Protein AF-A0A7S1MH95-F1 (afdb_monomer_lite)

Organism: Alexandrium catenella (NCBI:txid2925)

Sequence (146 aa):
DAEAEAPDAQKAEGATAAPAARQPPPKQQLRRITKEYLPPAESEWEEIVDYYGLDRSLAPRMVSRGGGGSSIYLLSEGVERLLASETKLPTRMVVCGVLAFQRAKSYHVRACPWTLAQEGLPALHALGLRRRISLGRPLLRRLLSE

Secondary structure (DSSP, 8-state):
----------------------PPPP----EES-SSEEPPPHHHHHHHHHHHT--GGGGGGEEEETTT-SEEEEPPHHHHHHHHSEESS----S--SEEEEEE-SS--TTS-SEEEPTTTHHHHHHTT--------HHHHHHTT--

Foldseek 3Di:
DDDDDDDDDDDDDPPPPDDDPPDDPPPQPWDQLDPQWDFDDPVLVVQVCVQQVADPVQRLQWTATPDPGQWIFGADVVQSVNRVDTDSDHHDDPDGHWTAWGQAPDDDPPHRRIDGDPRCVVVRVVRPRDDDDDDDPVRVVVVVVD

Radius of gyration: 32.53 Å; chains: 1; bounding box: 65×28×112 Å

InterPro domains:
  IPR057285 RNA cytosine-C(5)-methyltransferase NSUN2-like, pre-PUA domain [PF25376] (41-125)

Structure (mmCIF, N/CA/C/O backbone):
data_AF-A0A7S1MH95-F1
#
_entry.id   AF-A0A7S1MH95-F1
#
loop_
_atom_site.group_PDB
_atom_site.id
_atom_site.type_symbol
_atom_site.label_atom_id
_atom_site.label_alt_id
_atom_site.label_comp_id
_atom_site.label_asym_id
_atom_site.label_entity_id
_atom_site.label_seq_id
_atom_site.pdbx_PDB_ins_code
_atom_site.Cartn_x
_atom_site.Cartn_y
_atom_site.Cartn_z
_atom_site.occupancy
_atom_site.B_iso_or_equiv
_atom_site.auth_seq_id
_atom_site.auth_comp_id
_atom_site.auth_asym_id
_atom_site.auth_atom_id
_atom_site.pdbx_PDB_model_num
ATOM 1 N N . ASP A 1 1 ? -11.840 7.914 92.136 1.00 43.09 1 ASP A N 1
ATOM 2 C CA . ASP A 1 1 ? -13.175 7.373 91.811 1.00 43.09 1 ASP A CA 1
ATOM 3 C C . ASP A 1 1 ? -14.218 8.164 92.577 1.00 43.09 1 ASP A C 1
ATOM 5 O O . ASP A 1 1 ? -13.952 8.515 93.722 1.00 43.09 1 ASP A O 1
ATOM 9 N N . ALA A 1 2 ? -15.327 8.510 91.928 1.00 39.56 2 ALA A N 1
ATOM 10 C CA . ALA A 1 2 ? -16.512 9.145 92.509 1.00 39.56 2 ALA A CA 1
ATOM 11 C C . ALA A 1 2 ? -17.683 8.942 91.528 1.00 39.56 2 ALA A C 1
ATOM 13 O O . ALA A 1 2 ? -17.460 8.873 90.318 1.00 39.56 2 ALA A O 1
ATOM 14 N N . GLU A 1 3 ? -18.897 8.790 92.044 1.00 36.91 3 GLU A N 1
ATOM 15 C CA . GLU A 1 3 ? -20.074 8.348 91.283 1.00 36.91 3 GLU A CA 1
ATOM 16 C C . GLU A 1 3 ? -20.908 9.512 90.708 1.00 36.91 3 GLU A C 1
ATOM 18 O O . GLU A 1 3 ? -20.796 10.628 91.199 1.00 36.91 3 GLU A O 1
ATOM 23 N N . ALA A 1 4 ? -21.713 9.188 89.677 1.00 43.38 4 ALA A N 1
ATOM 24 C CA . ALA A 1 4 ? -23.132 9.544 89.424 1.00 43.38 4 ALA A CA 1
ATOM 25 C C . ALA A 1 4 ? -23.639 11.011 89.620 1.00 43.38 4 ALA A C 1
ATOM 27 O O . ALA A 1 4 ? -23.067 11.808 90.343 1.00 43.38 4 ALA A O 1
ATOM 28 N N . GLU A 1 5 ? -24.718 11.492 88.986 1.00 38.06 5 GLU A N 1
ATOM 29 C CA . GLU A 1 5 ? -25.923 10.839 88.434 1.00 38.06 5 GLU A CA 1
ATOM 30 C C . GLU A 1 5 ? -26.354 11.384 87.041 1.00 38.06 5 GLU A C 1
ATOM 32 O O . GLU A 1 5 ? -25.709 12.248 86.449 1.00 38.06 5 GLU A O 1
ATOM 37 N N . ALA A 1 6 ? -27.464 10.847 86.518 1.00 43.41 6 ALA A N 1
ATOM 38 C CA . ALA A 1 6 ? -28.224 11.272 85.326 1.00 43.41 6 ALA A CA 1
ATOM 39 C C . ALA A 1 6 ? -29.642 11.754 85.779 1.00 43.41 6 ALA A C 1
ATOM 41 O O . ALA A 1 6 ? -29.839 11.823 86.993 1.00 43.41 6 ALA A O 1
ATOM 42 N N . PRO A 1 7 ? -30.672 12.021 84.928 1.00 49.59 7 PRO A N 1
ATOM 43 C CA . PRO A 1 7 ? -30.800 11.998 83.458 1.00 49.59 7 PRO A CA 1
ATOM 44 C C . PRO A 1 7 ? -31.227 13.414 82.932 1.00 49.59 7 PRO A C 1
ATOM 46 O O . PRO A 1 7 ? -30.715 14.388 83.468 1.00 49.59 7 PRO A O 1
ATOM 49 N N . ASP A 1 8 ? -32.049 13.706 81.906 1.00 37.59 8 ASP A N 1
ATOM 50 C CA . ASP A 1 8 ? -32.912 12.935 80.988 1.00 37.59 8 ASP A CA 1
ATOM 51 C C . ASP A 1 8 ? -33.261 13.732 79.694 1.00 37.59 8 ASP A C 1
ATOM 53 O O . ASP A 1 8 ? -32.866 14.884 79.523 1.00 37.59 8 ASP A O 1
ATOM 57 N N . ALA A 1 9 ? -34.102 13.122 78.851 1.00 37.72 9 ALA A N 1
ATOM 58 C CA . ALA A 1 9 ? -35.173 13.740 78.062 1.00 37.72 9 ALA A CA 1
ATOM 59 C C . ALA A 1 9 ? -34.851 14.369 76.686 1.00 37.72 9 ALA A C 1
ATOM 61 O O . ALA A 1 9 ? -34.740 15.576 76.506 1.00 37.72 9 ALA A O 1
ATOM 62 N N . GLN A 1 10 ? -34.947 13.496 75.676 1.00 40.59 10 GLN A N 1
ATOM 63 C CA . GLN A 1 10 ? -35.692 13.711 74.422 1.00 40.59 10 GLN A CA 1
ATOM 64 C C . GLN A 1 10 ? -35.362 14.923 73.519 1.00 40.59 10 GLN A C 1
ATOM 66 O O . GLN A 1 10 ? -35.892 16.021 73.679 1.00 40.59 10 GLN A O 1
ATOM 71 N N . LYS A 1 11 ? -34.820 14.606 72.335 1.00 40.03 11 LYS A N 1
ATOM 72 C CA . LYS A 1 11 ? -35.603 14.808 71.100 1.00 40.03 11 LYS A CA 1
ATOM 73 C C . LYS A 1 11 ? -35.213 13.809 70.013 1.00 40.03 11 LYS A C 1
ATOM 75 O O . LYS A 1 11 ? -34.044 13.474 69.862 1.00 40.03 11 LYS A O 1
ATOM 80 N N . ALA A 1 12 ? -36.205 13.332 69.266 1.00 43.47 12 ALA A N 1
ATOM 81 C CA . ALA A 1 12 ? -36.003 12.465 68.112 1.00 43.47 12 ALA A CA 1
ATOM 82 C C . ALA A 1 12 ? -36.109 13.282 66.823 1.00 43.47 12 ALA A C 1
ATOM 84 O O . ALA A 1 12 ? -37.048 14.060 66.678 1.00 43.47 12 ALA A O 1
ATOM 85 N N . GLU A 1 13 ? -35.214 13.044 65.863 1.00 36.97 13 GLU A N 1
ATOM 86 C CA . GLU A 1 13 ? -35.453 13.428 64.471 1.00 36.97 13 GLU A CA 1
ATOM 87 C C . GLU A 1 13 ? -34.746 12.450 63.521 1.00 36.97 13 GLU A C 1
ATOM 89 O O . GLU A 1 13 ? -33.526 12.445 63.356 1.00 36.97 13 GLU A O 1
ATOM 94 N N . GLY A 1 14 ? -35.532 11.541 62.939 1.00 43.50 14 GLY A N 1
ATOM 95 C CA . GLY A 1 14 ? -35.045 10.483 62.059 1.00 43.50 14 GLY A CA 1
ATOM 96 C C . GLY A 1 14 ? -34.747 10.999 60.655 1.00 43.50 14 GLY A C 1
ATOM 97 O O . GLY A 1 14 ? -35.550 10.795 59.742 1.00 43.50 14 GLY A O 1
ATOM 98 N N . ALA A 1 15 ? -33.585 11.626 60.465 1.00 38.69 15 ALA A N 1
ATOM 99 C CA . ALA A 1 15 ? -33.078 12.028 59.153 1.00 38.69 15 ALA A CA 1
ATOM 100 C C . ALA A 1 15 ? -32.684 10.798 58.308 1.00 38.69 15 ALA A C 1
ATOM 102 O O . ALA A 1 15 ? -31.508 10.474 58.136 1.00 38.69 15 ALA A O 1
ATOM 103 N N . THR A 1 16 ? -33.690 10.096 57.779 1.00 42.09 16 THR A N 1
ATOM 104 C CA . THR A 1 16 ? -33.518 8.945 56.882 1.00 42.09 16 THR A CA 1
ATOM 105 C C . THR A 1 16 ? -32.962 9.438 55.548 1.00 42.09 16 THR A C 1
ATOM 107 O O . THR A 1 16 ? -33.712 9.770 54.631 1.00 42.09 16 THR A O 1
ATOM 110 N N . ALA A 1 17 ? -31.634 9.536 55.457 1.00 41.81 17 ALA A N 1
ATOM 111 C CA . ALA A 1 17 ? -30.937 10.002 54.268 1.00 41.81 17 ALA A CA 1
ATOM 112 C C . ALA A 1 17 ? -31.239 9.072 53.083 1.00 41.81 17 ALA A C 1
ATOM 114 O O . ALA A 1 17 ? -30.697 7.969 52.982 1.00 41.81 17 ALA A O 1
ATOM 115 N N . ALA A 1 18 ? -32.133 9.516 52.196 1.00 46.59 18 ALA A N 1
ATOM 116 C CA . ALA A 1 18 ? -32.506 8.763 51.008 1.00 46.59 18 ALA A CA 1
ATOM 117 C C . ALA A 1 18 ? -31.248 8.446 50.178 1.00 46.59 18 ALA A C 1
ATOM 119 O O . ALA A 1 18 ? -30.412 9.336 49.983 1.00 46.59 18 ALA A O 1
ATOM 120 N N . PRO A 1 19 ? -31.084 7.206 49.676 1.00 47.94 19 PRO A N 1
ATOM 121 C CA . PRO A 1 19 ? -29.904 6.839 48.909 1.00 47.94 19 PRO A CA 1
ATOM 122 C C . PRO A 1 19 ? -29.844 7.702 47.649 1.00 47.94 19 PRO A C 1
ATOM 124 O O . PRO A 1 19 ? -30.690 7.572 46.763 1.00 47.94 19 PRO A O 1
ATOM 127 N N . ALA A 1 20 ? -28.851 8.595 47.588 1.00 51.28 20 ALA A N 1
ATOM 128 C CA . ALA A 1 20 ? -28.680 9.531 46.485 1.00 51.28 20 ALA A CA 1
ATOM 129 C C . ALA A 1 20 ? -28.720 8.767 45.156 1.00 51.28 20 ALA A C 1
ATOM 131 O O . ALA A 1 20 ? -27.893 7.881 44.916 1.00 51.28 20 ALA A O 1
ATOM 132 N N . ALA A 1 21 ? -29.720 9.081 44.326 1.00 54.09 21 ALA A N 1
ATOM 133 C CA . ALA A 1 21 ? -30.002 8.333 43.112 1.00 54.09 21 ALA A CA 1
ATOM 134 C C . ALA A 1 21 ? -28.756 8.330 42.221 1.00 54.09 21 ALA A C 1
ATOM 136 O O . ALA A 1 21 ? -28.378 9.364 41.665 1.00 54.09 21 ALA A O 1
ATOM 137 N N . ARG A 1 22 ? -28.098 7.167 42.114 1.00 56.09 22 ARG A N 1
ATOM 138 C CA . ARG A 1 22 ? -26.905 6.994 41.283 1.00 56.09 22 ARG A CA 1
ATOM 139 C C . ARG A 1 22 ? -27.286 7.338 39.851 1.00 56.09 22 ARG A C 1
ATOM 141 O O . ARG A 1 22 ? -27.944 6.539 39.186 1.00 56.09 22 ARG A O 1
ATOM 148 N N . GLN A 1 23 ? -26.875 8.520 39.392 1.00 59.44 23 GLN A N 1
ATOM 149 C CA . GLN A 1 23 ? -27.022 8.904 37.995 1.00 59.44 23 GLN A CA 1
ATOM 150 C C . GLN A 1 23 ? -26.414 7.779 37.146 1.00 59.44 23 GLN A C 1
ATOM 152 O O . GLN A 1 23 ? -25.280 7.370 37.422 1.00 59.44 23 GLN A O 1
ATOM 157 N N . PRO A 1 24 ? -27.149 7.225 36.163 1.00 56.38 24 PRO A N 1
ATOM 158 C CA . PRO A 1 24 ? -26.599 6.177 35.322 1.00 56.38 24 PRO A CA 1
ATOM 159 C C . PRO A 1 24 ? -25.343 6.735 34.642 1.00 56.38 24 PRO A C 1
ATOM 161 O O . PRO A 1 24 ? -25.392 7.864 34.141 1.00 56.38 24 PRO A O 1
ATOM 164 N N . PRO A 1 25 ? -24.216 5.996 34.635 1.00 63.62 25 PRO A N 1
ATOM 165 C CA . PRO A 1 25 ? -22.973 6.507 34.075 1.00 63.62 25 PRO A CA 1
ATOM 166 C C . PRO A 1 25 ? -23.224 6.958 32.631 1.00 63.62 25 PRO A C 1
ATOM 168 O O . PRO A 1 25 ? -23.919 6.246 31.893 1.00 63.62 25 PRO A O 1
ATOM 171 N N . PRO A 1 26 ? -22.711 8.136 32.222 1.00 63.75 26 PRO A N 1
ATOM 172 C CA . PRO A 1 26 ? -23.032 8.716 30.925 1.00 63.75 26 PRO A CA 1
ATOM 173 C C . PRO A 1 26 ? -22.722 7.694 29.837 1.00 63.75 26 PRO A C 1
ATOM 175 O O . PRO A 1 26 ? -21.621 7.142 29.807 1.00 63.75 26 PRO A O 1
ATOM 178 N N . LYS A 1 27 ? -23.714 7.410 28.978 1.00 63.62 27 LYS A N 1
ATOM 179 C CA . LYS A 1 27 ? -23.628 6.366 27.948 1.00 63.62 27 LYS A CA 1
ATOM 180 C C . LYS A 1 27 ? -22.387 6.620 27.094 1.00 63.62 27 LYS A C 1
ATOM 182 O O . LYS A 1 27 ? -22.398 7.507 26.24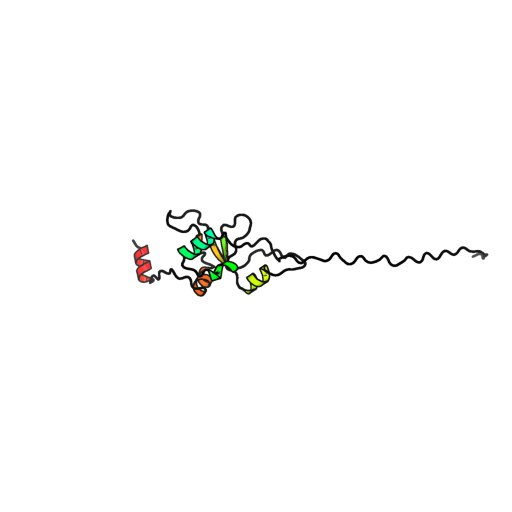3 1.00 63.62 27 LYS A O 1
ATOM 187 N N . GLN A 1 28 ? -21.318 5.865 27.352 1.00 62.94 28 GLN A N 1
ATOM 188 C CA . GLN A 1 28 ? -20.042 6.011 26.660 1.00 62.94 28 GLN A CA 1
ATOM 189 C C . GLN A 1 28 ? -20.248 5.628 25.196 1.00 62.94 28 GLN A C 1
ATOM 191 O O . GLN A 1 28 ? -20.223 4.448 24.847 1.00 62.94 28 GLN A O 1
ATOM 196 N N . GLN A 1 29 ? -20.492 6.639 24.362 1.00 70.69 29 GLN A N 1
ATOM 197 C CA . GLN A 1 29 ? -20.534 6.498 22.914 1.00 70.69 29 GLN A CA 1
ATOM 198 C C . GLN A 1 29 ? -19.220 5.860 22.472 1.00 70.69 29 GLN A C 1
ATOM 200 O O . GLN A 1 29 ? -18.143 6.381 22.782 1.00 70.69 29 GLN A O 1
ATOM 205 N N . LEU A 1 30 ? -19.327 4.723 21.787 1.00 69.50 30 LEU A N 1
ATOM 206 C CA . LEU A 1 30 ? -18.174 4.062 21.201 1.00 69.50 30 LEU A CA 1
ATOM 207 C C . LEU A 1 30 ? -17.551 4.992 20.151 1.00 69.50 30 LEU A C 1
ATOM 209 O O . LEU A 1 30 ? -18.211 5.860 19.576 1.00 69.50 30 LEU A O 1
ATOM 213 N N . ARG A 1 31 ? -16.241 4.868 19.963 1.00 67.38 31 ARG A N 1
ATOM 214 C CA . ARG A 1 31 ? -15.460 5.703 19.048 1.00 67.38 31 ARG A CA 1
ATOM 215 C C . ARG A 1 31 ? -14.584 4.790 18.209 1.00 67.38 31 ARG A C 1
ATOM 217 O O . ARG A 1 31 ? -14.009 3.853 18.756 1.00 67.38 31 ARG A O 1
ATOM 224 N N . ARG A 1 32 ? -14.432 5.079 16.912 1.00 71.62 32 ARG A N 1
ATOM 225 C CA . ARG A 1 32 ? -13.425 4.407 16.071 1.00 71.62 32 ARG A CA 1
ATOM 226 C C . ARG A 1 32 ? -12.064 4.397 16.763 1.00 71.62 32 ARG A C 1
ATOM 228 O O . ARG A 1 32 ? -11.645 5.434 17.285 1.00 71.62 32 ARG A O 1
ATOM 235 N N . ILE A 1 33 ? -11.383 3.251 16.708 1.00 72.06 33 ILE A N 1
ATOM 236 C CA . ILE A 1 33 ? -10.114 3.001 17.412 1.00 72.06 33 ILE A CA 1
ATOM 237 C C . ILE A 1 33 ? -9.080 4.117 17.191 1.00 72.06 33 ILE A C 1
ATOM 239 O O . ILE A 1 33 ? -8.490 4.603 18.158 1.00 72.06 33 ILE A O 1
ATOM 243 N N . THR A 1 34 ? -8.930 4.592 15.950 1.00 72.88 34 THR A N 1
ATOM 244 C CA . THR A 1 34 ? -8.117 5.770 15.608 1.00 72.88 34 THR A CA 1
ATOM 245 C C . THR A 1 34 ? -8.783 6.646 14.555 1.00 72.88 34 THR A C 1
ATOM 247 O O . THR A 1 34 ? -9.490 6.149 13.683 1.00 72.88 34 THR A O 1
ATOM 250 N N . LYS A 1 35 ? -8.446 7.942 14.570 1.00 72.31 35 LYS A N 1
ATOM 251 C CA . LYS A 1 35 ? -8.681 8.885 13.460 1.00 72.31 35 LYS A CA 1
ATOM 252 C C . LYS A 1 35 ? -7.414 9.196 12.641 1.00 72.31 35 LYS A C 1
ATOM 254 O O . LYS A 1 35 ? -7.468 10.021 11.741 1.00 72.31 35 LYS A O 1
ATOM 259 N N . GLU A 1 36 ? -6.275 8.583 12.982 1.00 81.44 36 GLU A N 1
ATOM 260 C CA . GLU A 1 36 ? -4.972 8.871 12.360 1.00 81.44 36 GLU A CA 1
ATOM 261 C C . GLU A 1 36 ? -4.786 8.220 10.980 1.00 81.44 36 GLU A C 1
ATOM 263 O O . GLU A 1 36 ? -3.961 8.699 10.211 1.00 81.44 36 GLU A O 1
ATOM 268 N N . TYR A 1 37 ? -5.533 7.160 10.658 1.00 83.38 37 TYR A N 1
ATOM 269 C CA . TYR A 1 37 ? -5.450 6.457 9.375 1.00 83.38 37 TYR A CA 1
ATOM 270 C C . TYR A 1 37 ? -6.656 6.819 8.511 1.00 83.38 37 TYR A C 1
ATOM 272 O O . TYR A 1 37 ? -7.803 6.646 8.930 1.00 83.38 37 TYR A O 1
ATOM 280 N N . LEU A 1 38 ? -6.381 7.339 7.318 1.00 87.19 38 LEU A N 1
ATOM 281 C CA . LEU A 1 38 ? -7.366 7.772 6.328 1.00 87.19 38 LEU A CA 1
ATOM 282 C C . LEU A 1 38 ? -7.050 7.089 4.989 1.00 87.19 38 LEU A C 1
ATOM 284 O O . LEU A 1 38 ? -5.876 6.812 4.735 1.00 87.19 38 LEU A O 1
ATOM 288 N N . PRO A 1 39 ? -8.039 6.829 4.117 1.00 88.12 39 PRO A N 1
ATOM 289 C CA . PRO A 1 39 ? -7.736 6.429 2.746 1.00 88.12 39 PRO A CA 1
ATOM 290 C C . PRO A 1 39 ? -6.899 7.520 2.043 1.00 88.12 39 PRO A C 1
ATOM 292 O O . PRO A 1 39 ? -7.017 8.699 2.400 1.00 88.12 39 PRO A O 1
ATOM 295 N N . PRO A 1 40 ? -6.044 7.164 1.065 1.00 88.25 40 PRO A N 1
ATOM 296 C CA . PRO A 1 40 ? -5.419 8.146 0.179 1.00 88.25 40 PRO A CA 1
ATOM 297 C C . PRO A 1 40 ? -6.485 8.944 -0.591 1.00 88.25 40 PRO A C 1
ATOM 299 O O . PRO A 1 40 ? -7.636 8.517 -0.702 1.00 88.25 40 PRO A O 1
ATOM 302 N N . ALA A 1 41 ? -6.105 10.099 -1.143 1.00 88.31 41 ALA A N 1
ATOM 303 C CA . ALA A 1 41 ? -6.994 10.836 -2.037 1.00 88.31 41 ALA A CA 1
ATOM 304 C C . ALA A 1 41 ? -7.300 9.995 -3.289 1.00 88.31 41 ALA A C 1
ATOM 306 O O . ALA A 1 41 ? -6.414 9.328 -3.821 1.00 88.31 41 ALA A O 1
ATOM 307 N N . GLU A 1 42 ? -8.547 10.039 -3.763 1.00 88.31 42 GLU A N 1
ATOM 308 C CA . GLU A 1 42 ? -9.035 9.180 -4.851 1.00 88.31 42 GLU A CA 1
ATOM 309 C C . GLU A 1 42 ? -8.187 9.321 -6.123 1.00 88.31 42 GLU A C 1
ATOM 311 O O . GLU A 1 42 ? -7.699 8.323 -6.643 1.00 88.31 42 GLU A O 1
ATOM 316 N N . SER A 1 43 ? -7.871 10.555 -6.528 1.00 89.50 43 SER A N 1
ATOM 317 C CA . SER A 1 43 ? -7.000 10.847 -7.673 1.00 89.50 43 SER A CA 1
ATOM 318 C C . SER A 1 43 ? -5.551 10.370 -7.503 1.00 89.50 43 SER A C 1
ATOM 320 O O . SER A 1 43 ? -4.923 9.963 -8.478 1.00 89.50 43 SER A O 1
ATOM 322 N N . GLU A 1 44 ? -5.008 10.374 -6.280 1.00 89.50 44 GLU A N 1
ATOM 323 C CA . GLU A 1 44 ? -3.674 9.816 -6.010 1.00 89.50 44 GLU A CA 1
ATOM 324 C C . GLU A 1 44 ? -3.691 8.285 -6.081 1.00 89.50 44 GLU A C 1
ATOM 326 O O . GLU A 1 44 ? -2.726 7.673 -6.537 1.00 89.50 44 GLU A O 1
ATOM 331 N N . TRP A 1 45 ? -4.790 7.654 -5.659 1.00 91.31 45 TRP A N 1
ATOM 332 C CA . TRP A 1 45 ? -4.962 6.209 -5.764 1.00 91.31 45 TRP A CA 1
ATOM 333 C C . TRP A 1 45 ? -5.200 5.750 -7.206 1.00 91.31 45 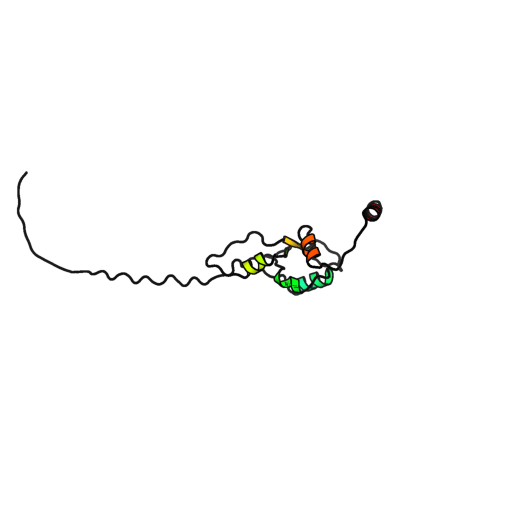TRP A C 1
ATOM 335 O O . TRP A 1 45 ? -4.599 4.759 -7.620 1.00 91.31 45 TRP A O 1
ATOM 345 N N . GLU A 1 46 ? -5.998 6.475 -7.994 1.00 92.06 46 GLU A N 1
ATOM 346 C CA . GLU A 1 46 ? -6.172 6.203 -9.426 1.00 92.06 46 GLU A CA 1
ATOM 347 C C . GLU A 1 46 ? -4.837 6.272 -10.180 1.00 92.06 46 GLU A C 1
ATOM 349 O O . GLU A 1 46 ? -4.518 5.347 -10.929 1.00 92.06 46 GLU A O 1
ATOM 354 N N . GLU A 1 47 ? -4.007 7.290 -9.920 1.00 91.00 47 GLU A N 1
ATOM 355 C CA . GLU A 1 47 ? -2.674 7.392 -10.528 1.00 91.00 47 GLU A CA 1
ATOM 356 C C . GLU A 1 47 ? -1.781 6.193 -10.157 1.00 91.00 47 GLU A C 1
ATOM 358 O O . GLU A 1 47 ? -1.142 5.603 -11.032 1.00 91.00 47 GLU A O 1
ATOM 363 N N . ILE A 1 48 ? -1.765 5.778 -8.884 1.00 91.56 48 ILE A N 1
ATOM 364 C CA . ILE A 1 48 ? -1.016 4.593 -8.427 1.00 91.56 48 ILE A CA 1
ATOM 365 C C . ILE A 1 48 ? -1.527 3.320 -9.120 1.00 91.56 48 ILE A C 1
ATOM 367 O O . ILE A 1 48 ? -0.723 2.517 -9.607 1.00 91.56 48 ILE A O 1
ATOM 371 N N . VAL A 1 49 ? -2.848 3.12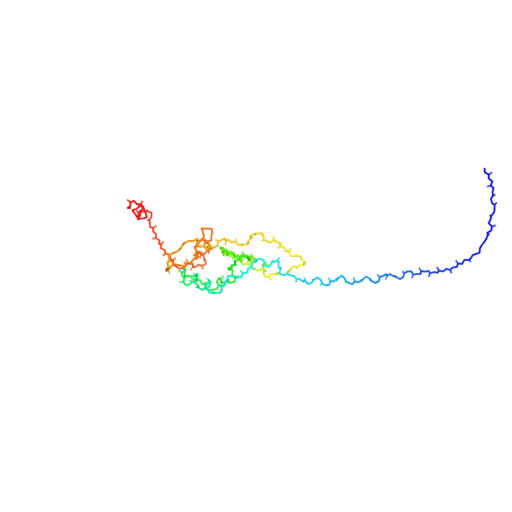3 -9.184 1.00 92.00 49 VAL A N 1
ATOM 372 C CA . VAL A 1 49 ? -3.477 1.950 -9.812 1.00 92.00 49 VAL A CA 1
ATOM 373 C C . VAL A 1 49 ? -3.136 1.874 -11.293 1.00 92.00 49 VAL A C 1
ATOM 375 O O . VAL A 1 49 ? -2.670 0.826 -11.751 1.00 92.00 49 VAL A O 1
ATOM 378 N N . ASP A 1 50 ? -3.318 2.966 -12.031 1.00 91.06 50 ASP A N 1
ATOM 379 C CA . ASP A 1 50 ? -3.123 2.997 -13.479 1.00 91.06 50 ASP A CA 1
ATOM 380 C C . ASP A 1 50 ? -1.625 3.040 -13.856 1.00 91.06 50 ASP A C 1
ATOM 382 O O . ASP A 1 50 ? -1.247 2.542 -14.924 1.00 91.06 50 ASP A O 1
ATOM 386 N N . TYR A 1 51 ? -0.735 3.543 -12.985 1.00 90.31 51 TYR A N 1
ATOM 387 C CA . TYR A 1 51 ? 0.720 3.504 -13.193 1.00 90.31 51 TYR A CA 1
ATOM 388 C C . TYR A 1 51 ? 1.350 2.141 -12.868 1.00 90.31 51 TYR A C 1
ATOM 390 O O . TYR A 1 51 ? 2.241 1.698 -13.599 1.00 90.31 51 TYR A O 1
ATOM 398 N N . TYR A 1 52 ? 0.893 1.442 -11.826 1.00 89.00 52 TYR A N 1
ATOM 399 C CA . TYR A 1 52 ? 1.455 0.143 -11.419 1.00 89.00 52 TYR A CA 1
ATOM 400 C C . TYR A 1 52 ? 0.668 -1.077 -11.927 1.00 89.00 52 TYR A C 1
ATOM 402 O O . TYR A 1 52 ? 1.200 -2.193 -11.967 1.00 89.00 52 TYR A O 1
ATOM 410 N N . GLY A 1 53 ? -0.570 -0.884 -12.385 1.00 88.88 53 GLY A N 1
ATOM 411 C CA . GLY A 1 53 ? -1.464 -1.965 -12.795 1.00 88.88 53 GLY A CA 1
ATOM 412 C C . GLY A 1 53 ? -1.904 -2.814 -11.603 1.00 88.88 53 GLY A C 1
ATOM 413 O O . GLY A 1 53 ? -1.722 -4.032 -11.622 1.00 88.88 53 GLY A O 1
ATOM 414 N N . LEU A 1 54 ? -2.412 -2.166 -10.555 1.00 89.81 54 LEU A N 1
ATOM 415 C CA . LEU A 1 54 ? -3.008 -2.822 -9.384 1.00 89.81 54 LEU A CA 1
ATOM 416 C C . LEU A 1 54 ? -4.488 -3.149 -9.633 1.00 89.81 54 LEU A C 1
ATOM 418 O O . LEU A 1 54 ? -5.068 -2.742 -10.638 1.00 89.81 54 LEU A O 1
ATOM 422 N N . ASP A 1 55 ? -5.109 -3.871 -8.702 1.00 89.25 55 ASP A N 1
ATOM 423 C CA . ASP A 1 55 ? -6.567 -3.966 -8.638 1.00 89.25 55 ASP A CA 1
ATOM 424 C C . ASP A 1 55 ? -7.149 -2.805 -7.808 1.00 89.25 55 ASP A C 1
ATOM 426 O O . ASP A 1 55 ? -6.644 -2.471 -6.731 1.00 89.25 55 ASP A O 1
ATOM 430 N N . ARG A 1 56 ? -8.241 -2.209 -8.299 1.00 89.50 56 ARG A N 1
ATOM 431 C CA . ARG A 1 56 ? -9.003 -1.153 -7.613 1.00 89.50 56 ARG A CA 1
ATOM 432 C C . ARG A 1 56 ? -9.653 -1.674 -6.327 1.00 89.50 56 ARG A C 1
ATOM 434 O O . ARG A 1 56 ? -9.839 -0.891 -5.398 1.00 89.50 56 ARG A O 1
ATOM 441 N N . SER A 1 57 ? -9.904 -2.986 -6.228 1.00 89.69 57 SER A N 1
ATOM 442 C CA . SER A 1 57 ? -10.402 -3.644 -5.007 1.00 89.69 57 SER A CA 1
ATOM 443 C C . SER A 1 57 ? -9.504 -3.452 -3.773 1.00 89.69 57 SER A C 1
ATOM 445 O O . SER A 1 57 ? -9.977 -3.589 -2.647 1.00 89.69 57 SER A O 1
ATOM 447 N N . LEU A 1 58 ? -8.228 -3.089 -3.959 1.00 89.88 58 LEU A N 1
ATOM 448 C CA . LEU A 1 58 ? -7.281 -2.860 -2.864 1.00 89.88 58 LEU A CA 1
ATOM 449 C C . LEU A 1 58 ? -7.476 -1.516 -2.139 1.00 89.88 58 LEU A C 1
ATOM 451 O O . LEU A 1 58 ? -6.885 -1.333 -1.074 1.00 89.88 58 LEU A O 1
ATOM 455 N N . ALA A 1 59 ? -8.300 -0.598 -2.664 1.00 89.81 59 ALA A N 1
ATOM 456 C CA . ALA A 1 59 ? -8.493 0.746 -2.104 1.00 89.81 59 ALA A CA 1
ATOM 457 C C . ALA A 1 59 ? -8.814 0.779 -0.589 1.00 89.81 59 ALA A C 1
ATOM 459 O O . ALA A 1 59 ? -8.158 1.542 0.120 1.00 89.81 59 ALA A O 1
ATOM 460 N N . PRO A 1 60 ? -9.729 -0.056 -0.038 1.00 89.25 60 PRO A N 1
ATOM 461 C CA . PRO A 1 60 ? -10.066 -0.033 1.394 1.00 89.25 60 PRO A CA 1
ATOM 462 C C . PRO A 1 60 ? -8.897 -0.425 2.308 1.00 89.25 60 PRO A C 1
ATOM 464 O O . PRO A 1 60 ? -8.854 -0.053 3.480 1.00 89.25 60 PRO A O 1
ATOM 467 N N . ARG A 1 61 ? -7.927 -1.165 1.758 1.00 91.12 61 ARG A N 1
ATOM 468 C CA . ARG A 1 61 ? -6.742 -1.664 2.463 1.00 91.12 61 ARG A CA 1
ATOM 469 C C . ARG A 1 61 ? -5.535 -0.739 2.338 1.00 91.12 61 ARG A C 1
ATOM 471 O O . ARG A 1 61 ? -4.498 -1.055 2.916 1.00 91.12 61 ARG A O 1
ATOM 478 N N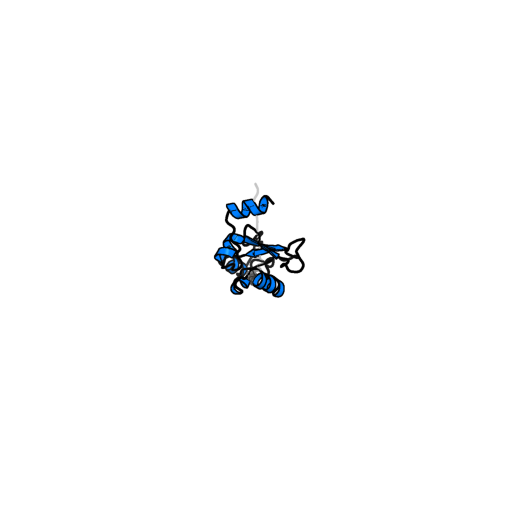 . MET A 1 62 ? -5.651 0.378 1.622 1.00 91.81 62 MET A N 1
ATOM 479 C CA . MET A 1 62 ? -4.610 1.400 1.524 1.00 91.81 62 MET A CA 1
ATOM 480 C C . MET A 1 62 ? -4.948 2.573 2.437 1.00 91.81 62 MET A C 1
ATOM 482 O O . MET A 1 62 ? -6.014 3.174 2.316 1.00 91.81 62 MET A O 1
ATOM 486 N N . VAL A 1 63 ? -4.030 2.931 3.334 1.00 91.19 63 VAL A N 1
ATOM 487 C CA . VAL A 1 63 ? -4.197 4.089 4.225 1.00 91.19 63 VAL A CA 1
ATOM 488 C C . VAL A 1 63 ? -2.957 4.972 4.251 1.00 91.19 63 VAL A C 1
ATOM 490 O O . VAL A 1 63 ? -1.831 4.484 4.320 1.00 91.19 63 VAL A O 1
ATOM 493 N N . SER A 1 64 ? -3.162 6.286 4.242 1.00 89.50 64 SER A N 1
ATOM 494 C CA . SER A 1 64 ? -2.149 7.274 4.614 1.00 89.50 64 SER A CA 1
ATOM 495 C C . SER A 1 64 ? -2.362 7.710 6.067 1.00 89.50 64 SER A C 1
ATOM 497 O O . SER A 1 64 ? -3.465 7.605 6.617 1.00 89.50 64 SER A O 1
ATOM 499 N N . ARG A 1 65 ? -1.298 8.202 6.709 1.00 84.88 65 ARG A N 1
ATOM 500 C CA . ARG A 1 65 ? -1.385 8.788 8.052 1.00 84.88 65 ARG A CA 1
ATOM 501 C C . ARG A 1 65 ? -1.707 10.280 7.952 1.00 84.88 65 ARG A C 1
ATOM 503 O O . ARG A 1 65 ? -1.026 11.028 7.249 1.00 84.88 65 ARG A O 1
ATOM 510 N N . GLY A 1 66 ? -2.737 10.713 8.675 1.00 72.31 66 GLY A N 1
ATOM 511 C CA . GLY A 1 66 ? -3.160 12.110 8.748 1.00 72.31 66 GLY A CA 1
ATOM 512 C C . GLY A 1 66 ? -2.031 13.033 9.220 1.00 72.31 66 GLY A C 1
ATOM 513 O O . GLY A 1 66 ? -1.269 12.680 10.117 1.00 72.31 66 GLY A O 1
ATOM 514 N N . GLY A 1 67 ? -1.936 14.219 8.609 1.00 64.94 67 GLY A N 1
ATOM 515 C CA . GLY A 1 67 ? -0.824 15.161 8.809 1.00 64.94 67 GLY A CA 1
ATOM 516 C C . GLY A 1 67 ? 0.116 15.312 7.604 1.00 64.94 67 GLY A C 1
ATOM 517 O O . GLY A 1 67 ? 1.279 15.648 7.791 1.00 64.94 67 GLY A O 1
ATOM 518 N N . GLY A 1 68 ? -0.364 15.061 6.378 1.00 59.22 68 GLY A N 1
ATOM 519 C CA . GLY A 1 68 ? 0.440 15.192 5.153 1.00 59.22 68 GLY A CA 1
ATOM 520 C C . GLY A 1 68 ? 1.294 13.961 4.835 1.00 59.22 68 GLY A C 1
ATOM 521 O O . GLY A 1 68 ? 2.414 14.101 4.350 1.00 59.22 68 GLY A O 1
ATOM 522 N N . GLY A 1 69 ? 0.790 12.758 5.137 1.00 66.31 69 GLY A N 1
ATOM 523 C CA . GLY A 1 69 ? 1.520 11.500 5.000 1.00 66.31 69 GLY A CA 1
ATOM 524 C C . GLY A 1 69 ? 2.064 11.238 3.592 1.00 66.31 69 GLY A C 1
ATOM 525 O O . GLY A 1 69 ? 1.345 10.792 2.700 1.00 66.31 69 GLY A O 1
ATOM 526 N N . SER A 1 70 ? 3.378 11.403 3.433 1.00 84.50 70 SER A N 1
ATOM 527 C CA . SER A 1 70 ? 4.176 11.019 2.259 1.00 84.50 70 SER A CA 1
ATOM 528 C C . SER A 1 70 ? 4.388 9.500 2.143 1.00 84.50 70 SER A C 1
ATOM 530 O O . SER A 1 70 ? 5.398 9.037 1.611 1.00 84.50 70 SER A O 1
ATOM 532 N N . SER A 1 71 ? 3.481 8.699 2.702 1.00 91.12 71 SER A N 1
ATOM 533 C CA . SER A 1 71 ? 3.589 7.245 2.818 1.00 91.12 71 SER A CA 1
ATOM 534 C C . SER A 1 71 ? 2.203 6.612 2.877 1.00 91.12 71 SER A C 1
ATOM 536 O O . SER A 1 71 ? 1.363 7.039 3.670 1.00 91.12 71 SER A O 1
ATOM 538 N N . ILE A 1 72 ? 1.986 5.588 2.052 1.00 92.81 72 ILE A N 1
ATOM 539 C CA . ILE A 1 72 ? 0.768 4.772 2.024 1.00 92.81 72 ILE A CA 1
ATOM 540 C C . ILE A 1 72 ? 1.124 3.380 2.541 1.00 92.81 72 ILE A C 1
ATOM 542 O O . ILE A 1 72 ? 2.100 2.769 2.096 1.00 92.81 72 ILE A O 1
ATOM 546 N N . TYR A 1 73 ? 0.317 2.883 3.469 1.00 92.94 73 TYR A N 1
ATOM 547 C CA . TYR A 1 73 ? 0.466 1.590 4.120 1.00 92.94 73 TYR A CA 1
ATOM 548 C C . TYR A 1 73 ? -0.617 0.627 3.631 1.00 92.94 73 TYR A C 1
ATOM 550 O O . TYR A 1 73 ? -1.795 0.983 3.571 1.00 92.94 73 TYR A O 1
ATOM 558 N N . LEU A 1 74 ? -0.210 -0.601 3.316 1.00 93.69 74 LEU A N 1
ATOM 559 C CA . LEU A 1 74 ? -1.093 -1.718 3.003 1.00 93.69 74 LEU A CA 1
ATOM 560 C C . LEU A 1 74 ? -1.474 -2.449 4.294 1.00 93.69 74 LEU A C 1
ATOM 562 O O . LEU A 1 74 ? -0.619 -2.982 5.007 1.00 93.69 74 LEU A O 1
ATOM 566 N N . LEU A 1 75 ? -2.771 -2.521 4.568 1.00 92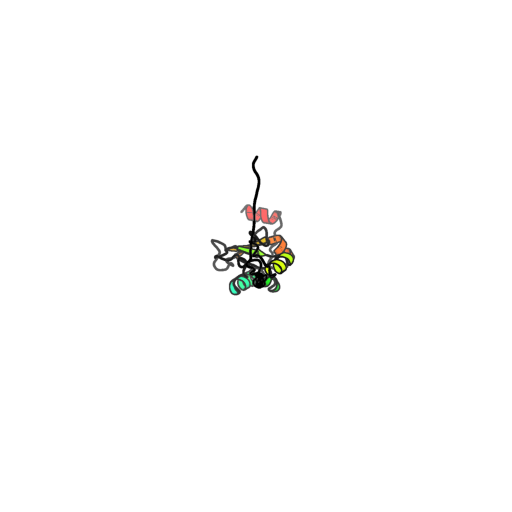.94 75 LEU A N 1
ATOM 567 C CA . LEU A 1 75 ? -3.341 -3.240 5.698 1.00 92.94 75 LEU A CA 1
ATOM 568 C C . LEU A 1 75 ? -3.541 -4.734 5.394 1.00 92.94 75 LEU A C 1
ATOM 570 O O . LEU A 1 75 ? -3.846 -5.151 4.269 1.00 92.94 75 LEU A O 1
ATOM 574 N N . SER A 1 76 ? -3.439 -5.552 6.441 1.00 90.62 76 SER A N 1
ATOM 575 C CA . SER A 1 76 ? -4.080 -6.867 6.473 1.00 90.62 76 SER A CA 1
ATOM 576 C C . SER A 1 76 ? -5.554 -6.707 6.853 1.00 90.62 76 SER A C 1
ATOM 578 O O . SER A 1 76 ? -5.912 -5.788 7.589 1.00 90.62 76 SER A O 1
ATOM 580 N N . GLU A 1 77 ? -6.410 -7.624 6.404 1.00 87.50 77 GLU A N 1
ATOM 581 C CA . GLU A 1 77 ? -7.857 -7.571 6.679 1.00 87.50 77 GLU A CA 1
ATOM 582 C C . GLU A 1 77 ? -8.182 -7.559 8.180 1.00 87.50 77 GLU A C 1
ATOM 584 O O . GLU A 1 77 ? -9.162 -6.958 8.606 1.00 87.50 77 GLU A O 1
ATOM 589 N N . GLY A 1 78 ? -7.352 -8.199 9.012 1.00 87.62 78 GLY A N 1
ATOM 590 C CA . GLY A 1 78 ? -7.506 -8.150 10.468 1.00 87.62 78 GLY A CA 1
ATOM 591 C C . GLY A 1 78 ? -7.300 -6.741 11.036 1.00 87.62 78 GLY A C 1
ATOM 592 O O . GLY A 1 78 ? -8.046 -6.324 11.918 1.00 87.62 78 GLY A O 1
ATOM 593 N N . VAL A 1 79 ? -6.333 -5.986 10.502 1.00 87.50 79 VAL A N 1
ATOM 594 C CA . VAL A 1 79 ? -6.071 -4.595 10.909 1.00 87.50 79 VAL A CA 1
ATOM 595 C C . VAL A 1 79 ? -7.106 -3.641 10.308 1.00 87.50 79 VAL A C 1
ATOM 597 O O . VAL A 1 79 ? -7.549 -2.730 10.994 1.00 87.50 79 VAL A O 1
ATOM 600 N N . GLU A 1 80 ? -7.557 -3.876 9.076 1.00 88.12 80 GLU A N 1
ATOM 601 C CA . GLU A 1 80 ? -8.675 -3.150 8.455 1.00 88.12 80 GLU A CA 1
ATOM 602 C C . GLU A 1 80 ? -9.957 -3.260 9.303 1.00 88.12 80 GLU A C 1
ATOM 604 O O . GLU A 1 80 ? -10.515 -2.246 9.729 1.00 88.12 80 GLU A O 1
ATOM 609 N N . ARG A 1 81 ? -10.369 -4.491 9.648 1.00 86.94 81 ARG A N 1
ATOM 610 C CA . ARG A 1 81 ? -11.530 -4.758 10.518 1.00 86.94 81 ARG A CA 1
ATOM 611 C C . ARG A 1 81 ? -11.353 -4.150 11.916 1.00 86.94 81 ARG A C 1
ATOM 613 O O . ARG A 1 81 ? -12.320 -3.644 12.481 1.00 86.94 81 ARG A O 1
ATOM 620 N N . LEU A 1 82 ? -10.131 -4.150 12.460 1.00 87.00 82 LEU A N 1
ATOM 621 C CA . LEU A 1 82 ? -9.813 -3.500 13.737 1.00 87.00 82 LEU A CA 1
ATOM 622 C C . LEU A 1 82 ? -9.970 -1.972 13.651 1.00 87.00 82 LEU A C 1
ATOM 624 O O . LEU A 1 82 ? -10.655 -1.387 14.486 1.00 87.00 82 LEU A O 1
ATOM 628 N N . LEU A 1 83 ? -9.397 -1.317 12.639 1.00 82.94 83 LEU A N 1
ATOM 629 C CA . LEU A 1 83 ? -9.480 0.140 12.461 1.00 82.94 83 LEU A CA 1
ATOM 630 C C . LEU A 1 83 ? -10.909 0.621 12.146 1.00 82.94 83 LEU A C 1
ATOM 632 O O . LEU A 1 83 ? -11.272 1.741 12.515 1.00 82.94 83 LEU A O 1
ATOM 636 N N . ALA A 1 84 ? -11.727 -0.227 11.518 1.00 82.12 84 ALA A N 1
ATOM 637 C CA . ALA A 1 84 ? -13.155 0.012 11.320 1.00 82.12 84 ALA A CA 1
ATOM 638 C C . ALA A 1 84 ? -13.991 -0.130 12.611 1.00 82.12 84 ALA A C 1
ATOM 640 O O . ALA A 1 84 ? -15.080 0.442 12.684 1.00 82.12 84 ALA A O 1
ATOM 641 N N . SER A 1 85 ? -13.502 -0.871 13.613 1.00 85.19 85 SER A N 1
ATOM 642 C CA . SER A 1 85 ? -14.231 -1.158 14.855 1.00 85.19 85 SER A CA 1
ATOM 643 C C . SER A 1 85 ? -14.267 0.018 15.841 1.00 85.19 85 SER A C 1
ATOM 645 O O . SER A 1 85 ? -13.450 0.945 15.792 1.00 85.19 85 SER A O 1
ATOM 647 N N . GLU A 1 86 ? -15.232 -0.030 16.763 1.00 82.94 86 GLU A N 1
ATOM 648 C CA . GLU A 1 86 ? -15.464 1.012 17.763 1.00 82.94 86 GLU A CA 1
ATOM 649 C C . GLU A 1 86 ? -15.182 0.519 19.188 1.00 82.94 86 GLU A C 1
ATOM 651 O O . GLU A 1 86 ? -15.604 -0.566 19.591 1.00 82.94 86 GLU A O 1
ATOM 656 N N . THR A 1 87 ? -14.506 1.344 19.988 1.00 82.19 87 THR A N 1
ATOM 657 C CA . THR A 1 87 ? -14.123 1.040 21.371 1.00 82.19 87 THR A CA 1
ATOM 658 C C . THR A 1 87 ? -14.591 2.122 22.345 1.00 82.19 87 THR A C 1
ATOM 660 O O . THR A 1 87 ? -14.871 3.262 21.974 1.00 82.19 87 THR A O 1
ATOM 663 N N . LYS A 1 88 ? -14.665 1.772 23.637 1.00 78.31 88 LYS A N 1
ATOM 664 C CA . LYS A 1 88 ? -14.968 2.723 24.728 1.00 78.31 88 LYS A CA 1
ATOM 665 C C . LYS A 1 88 ? -13.803 3.674 25.031 1.00 78.31 88 LYS A C 1
ATOM 667 O O . LYS A 1 88 ? -14.019 4.774 25.530 1.00 78.31 88 LYS A O 1
ATOM 672 N N . LEU A 1 89 ? -12.575 3.243 24.738 1.00 75.94 89 LEU A N 1
ATOM 673 C CA . LEU A 1 89 ? -11.336 3.998 24.917 1.00 75.94 89 LEU A CA 1
ATOM 674 C C . LEU A 1 89 ? -10.577 4.016 23.578 1.00 75.94 89 LEU A C 1
ATOM 676 O O . LEU A 1 89 ? -10.379 2.940 23.008 1.00 75.94 89 LEU A O 1
ATOM 680 N N . PRO A 1 90 ? -10.158 5.185 23.060 1.00 71.19 90 PRO A N 1
ATOM 681 C CA . PRO A 1 90 ? -9.404 5.261 21.811 1.00 71.19 90 PRO A CA 1
ATOM 682 C C . PRO A 1 90 ? -7.998 4.677 22.001 1.00 71.19 90 PRO A C 1
ATOM 684 O O . PRO A 1 90 ? -7.283 5.054 22.932 1.00 71.19 90 PRO A O 1
ATOM 687 N N . THR A 1 91 ? -7.584 3.773 21.115 1.00 78.25 91 THR A N 1
ATOM 688 C CA . THR A 1 91 ? -6.278 3.101 21.192 1.00 78.25 91 THR A CA 1
ATOM 689 C C . THR A 1 91 ? -5.324 3.730 20.186 1.00 78.25 91 THR A C 1
ATOM 691 O O . THR A 1 91 ? -5.535 3.641 18.981 1.00 78.25 91 THR A O 1
ATOM 694 N N . ARG A 1 92 ? -4.250 4.372 20.661 1.00 76.06 92 ARG A N 1
ATOM 695 C CA . ARG A 1 92 ? -3.276 5.042 19.787 1.00 76.06 92 ARG A CA 1
ATOM 696 C C . ARG A 1 92 ? -2.390 4.026 19.053 1.00 76.06 92 ARG A C 1
ATOM 698 O O . ARG A 1 92 ? -1.377 3.581 19.587 1.00 76.06 92 ARG A O 1
ATOM 705 N N . MET A 1 93 ? -2.749 3.695 17.816 1.00 77.69 93 MET A N 1
ATOM 706 C CA . MET A 1 93 ? -1.985 2.779 16.961 1.00 77.69 93 MET A CA 1
ATOM 707 C C . MET A 1 93 ? -0.772 3.486 16.325 1.00 77.69 93 MET A C 1
ATOM 709 O O . MET A 1 93 ? -0.926 4.337 15.447 1.00 77.69 93 MET A O 1
ATOM 713 N N . VAL A 1 94 ? 0.446 3.136 16.754 1.00 74.38 94 VAL A N 1
ATOM 714 C CA . VAL A 1 94 ? 1.685 3.853 16.371 1.00 74.38 94 VAL A CA 1
ATOM 715 C C . VAL A 1 94 ? 2.071 3.649 14.898 1.00 74.38 94 VAL A C 1
ATOM 717 O O . VAL A 1 94 ? 2.466 4.618 14.247 1.00 74.38 94 VAL A O 1
ATOM 720 N N . VAL A 1 95 ? 1.920 2.420 14.390 1.00 76.38 95 VAL A N 1
ATOM 721 C CA . VAL A 1 95 ? 2.061 2.009 12.979 1.00 76.38 95 VAL A CA 1
ATOM 722 C C . VAL A 1 95 ? 0.975 0.962 12.688 1.00 76.38 95 VAL A C 1
ATOM 724 O O . VAL A 1 95 ? 0.645 0.166 13.569 1.00 76.38 95 VAL A O 1
ATOM 727 N N . CYS A 1 96 ? 0.404 0.957 11.482 1.00 82.00 96 CYS A N 1
ATOM 728 C CA . CYS A 1 96 ? -0.554 -0.051 11.015 1.00 82.00 96 CYS A CA 1
ATOM 729 C C . CYS A 1 96 ? -0.233 -0.466 9.578 1.00 82.00 96 CYS A C 1
ATOM 731 O O . CYS A 1 96 ? -0.050 0.391 8.719 1.00 82.00 96 CYS A O 1
ATOM 733 N N . GLY A 1 97 ? -0.223 -1.775 9.318 1.00 89.25 97 GLY A N 1
ATOM 734 C CA . GLY A 1 97 ? 0.103 -2.323 8.002 1.00 89.25 97 GLY A CA 1
ATOM 735 C C . GLY A 1 97 ? 1.596 -2.290 7.663 1.00 89.25 97 GLY A C 1
ATOM 736 O O . GLY A 1 97 ? 2.443 -2.039 8.519 1.00 89.25 97 GLY A O 1
ATOM 737 N N . VAL A 1 98 ? 1.894 -2.574 6.397 1.00 92.44 98 VAL A N 1
ATOM 738 C CA . VAL A 1 98 ? 3.242 -2.572 5.809 1.00 92.44 98 VAL A CA 1
ATOM 739 C C . VAL A 1 98 ? 3.371 -1.375 4.876 1.00 92.44 98 VAL A C 1
ATOM 741 O O . VAL A 1 98 ? 2.430 -1.071 4.143 1.00 92.44 98 VAL A O 1
ATOM 744 N N . LEU A 1 99 ? 4.516 -0.694 4.871 1.00 93.25 99 LEU A N 1
ATOM 745 C CA . LEU A 1 99 ? 4.752 0.434 3.972 1.00 93.25 99 LEU A CA 1
ATOM 746 C C . LEU A 1 99 ? 4.714 -0.032 2.504 1.00 93.25 99 LEU A C 1
ATOM 748 O O . LEU A 1 99 ? 5.543 -0.834 2.078 1.00 93.25 99 LEU A O 1
ATOM 752 N N . ALA A 1 100 ? 3.752 0.474 1.732 1.00 93.75 100 ALA A N 1
ATOM 753 C CA . ALA A 1 100 ? 3.497 0.063 0.352 1.00 93.75 100 ALA A CA 1
ATOM 754 C C . ALA A 1 100 ? 4.068 1.060 -0.666 1.00 93.75 100 ALA A C 1
ATOM 756 O O . ALA A 1 100 ? 4.745 0.657 -1.614 1.00 93.75 100 ALA A O 1
ATOM 757 N N . PHE A 1 101 ? 3.850 2.358 -0.434 1.00 93.62 101 PHE A N 1
ATOM 758 C CA . PHE A 1 101 ? 4.344 3.439 -1.290 1.00 93.62 101 PHE A CA 1
ATOM 759 C C . PHE A 1 101 ? 4.898 4.593 -0.456 1.00 93.62 101 PHE A C 1
ATOM 761 O O . PHE A 1 101 ? 4.397 4.877 0.632 1.00 93.62 101 PHE A O 1
ATOM 768 N N . GLN A 1 102 ? 5.887 5.298 -0.997 1.00 93.19 102 GLN A N 1
ATOM 769 C CA . GLN A 1 102 ? 6.388 6.573 -0.478 1.00 93.19 102 GLN A CA 1
ATOM 770 C C . GLN A 1 102 ? 6.309 7.647 -1.560 1.00 93.19 102 GLN A C 1
ATOM 772 O O . GLN A 1 102 ? 6.453 7.340 -2.742 1.00 93.19 102 GLN A O 1
ATOM 777 N N . ARG A 1 103 ? 6.106 8.911 -1.176 1.00 91.12 103 ARG A N 1
ATOM 778 C CA . ARG A 1 103 ? 6.129 10.025 -2.131 1.00 91.12 103 ARG A CA 1
ATOM 779 C C . ARG A 1 103 ? 7.577 10.395 -2.461 1.00 91.12 103 ARG A C 1
ATOM 781 O O . ARG A 1 103 ? 8.354 10.740 -1.569 1.00 91.12 103 ARG A O 1
ATOM 788 N N . ALA A 1 104 ? 7.933 10.335 -3.737 1.00 89.06 104 ALA A N 1
ATOM 789 C CA . ALA A 1 104 ? 9.257 10.671 -4.232 1.00 89.06 104 ALA A CA 1
ATOM 790 C C . ALA A 1 104 ? 9.548 12.174 -4.083 1.00 89.06 104 ALA A C 1
ATOM 792 O O . ALA A 1 104 ? 8.697 13.021 -4.355 1.00 89.06 104 ALA A O 1
ATOM 793 N N . LYS A 1 105 ? 10.783 12.514 -3.689 1.00 85.31 105 LYS A N 1
ATOM 794 C CA . LYS A 1 105 ? 11.265 13.911 -3.638 1.00 85.31 105 LYS A CA 1
ATOM 795 C C . LYS A 1 105 ? 11.579 14.477 -5.027 1.00 85.31 105 LYS A C 1
ATOM 797 O O . LYS A 1 105 ? 11.552 15.687 -5.216 1.00 85.31 105 LYS A O 1
ATOM 802 N N . SER A 1 106 ? 11.882 13.601 -5.978 1.00 83.31 106 SER A N 1
ATOM 803 C CA . SER A 1 106 ? 12.117 13.904 -7.385 1.00 83.31 106 SER A CA 1
ATOM 804 C C . SER A 1 106 ? 11.613 12.735 -8.230 1.00 83.31 106 SER A C 1
ATOM 806 O O . SER A 1 106 ? 11.791 11.572 -7.873 1.00 83.31 106 SER A O 1
ATOM 808 N N . TYR A 1 107 ? 10.947 13.049 -9.335 1.00 83.00 107 TYR A N 1
ATOM 809 C CA . TYR A 1 107 ? 10.386 12.086 -10.279 1.00 83.00 107 TYR A CA 1
ATOM 810 C C . TYR A 1 107 ? 10.404 12.701 -11.684 1.00 83.00 107 TYR A C 1
ATOM 812 O O . TYR A 1 107 ? 10.492 13.919 -11.845 1.00 83.00 107 TYR A O 1
ATOM 820 N N . HIS A 1 108 ? 10.379 11.859 -12.714 1.00 85.06 108 HIS A N 1
ATOM 821 C CA . HIS A 1 108 ? 10.310 12.318 -14.100 1.00 85.06 108 HIS A CA 1
ATOM 822 C C . HIS A 1 108 ? 8.887 12.798 -14.435 1.00 85.06 108 HIS A C 1
ATOM 824 O O . HIS A 1 108 ? 7.923 12.239 -13.926 1.00 85.06 108 HIS A O 1
ATOM 830 N N . VAL A 1 109 ? 8.732 13.752 -15.361 1.00 79.06 109 VAL A N 1
ATOM 831 C CA . VAL A 1 109 ? 7.437 14.380 -15.737 1.00 79.06 109 VAL A CA 1
ATOM 832 C C . VAL A 1 109 ? 6.371 13.378 -16.237 1.00 79.06 109 VAL A C 1
ATOM 834 O O . VAL A 1 109 ? 5.196 13.710 -16.334 1.00 79.06 109 VAL A O 1
ATOM 837 N N . ARG A 1 110 ? 6.765 12.136 -16.556 1.00 81.56 110 ARG A N 1
ATOM 838 C CA . ARG A 1 110 ? 5.875 11.028 -16.967 1.00 81.56 110 ARG A CA 1
ATOM 839 C C . ARG A 1 110 ? 5.851 9.838 -15.991 1.00 81.56 110 ARG A C 1
ATOM 841 O O . ARG A 1 110 ? 5.430 8.751 -16.377 1.00 81.56 110 ARG A O 1
ATOM 848 N N . ALA A 1 111 ? 6.371 10.001 -14.777 1.00 84.50 111 ALA A N 1
ATOM 849 C CA . ALA A 1 111 ? 6.388 8.971 -13.742 1.00 84.50 111 ALA A CA 1
ATOM 850 C C . ALA A 1 111 ? 5.456 9.365 -12.592 1.00 84.50 111 ALA A C 1
ATOM 852 O O . ALA A 1 111 ? 5.422 10.533 -12.212 1.00 84.50 111 ALA A O 1
ATOM 853 N N . CYS A 1 112 ? 4.753 8.387 -12.017 1.00 88.25 112 CYS A N 1
ATOM 854 C CA . CYS A 1 112 ? 3.951 8.600 -10.815 1.00 88.25 112 CYS A CA 1
ATOM 855 C C . CYS A 1 112 ? 4.841 9.132 -9.665 1.00 88.25 112 CYS A C 1
ATOM 857 O O . CYS A 1 112 ? 5.947 8.614 -9.469 1.00 88.25 112 CYS A O 1
ATOM 859 N N . PRO A 1 113 ? 4.388 10.126 -8.875 1.00 90.38 113 PRO A N 1
ATOM 860 C CA . PRO A 1 113 ? 5.132 10.673 -7.741 1.00 90.38 113 PRO A CA 1
ATOM 861 C C . PRO A 1 113 ? 5.208 9.710 -6.546 1.00 90.38 113 PRO A C 1
ATOM 863 O O . PRO A 1 113 ? 5.835 10.040 -5.540 1.00 90.38 113 PRO A O 1
ATOM 866 N N . TRP A 1 114 ? 4.580 8.535 -6.623 1.00 92.00 114 TRP A N 1
ATOM 867 C CA . TRP A 1 114 ? 4.632 7.486 -5.610 1.00 92.00 114 TRP A CA 1
ATOM 868 C C . TRP A 1 114 ? 5.573 6.361 -6.046 1.00 92.00 114 TRP A C 1
ATOM 870 O O . TRP A 1 114 ? 5.343 5.721 -7.067 1.00 92.00 114 TRP A O 1
ATOM 880 N N . THR A 1 115 ? 6.608 6.077 -5.256 1.00 92.19 115 THR A N 1
ATOM 881 C CA . THR A 1 115 ? 7.512 4.936 -5.465 1.00 92.19 115 THR A CA 1
ATOM 882 C C . THR A 1 115 ? 7.137 3.761 -4.572 1.00 92.19 115 THR A C 1
ATOM 884 O O . THR A 1 115 ? 6.899 3.939 -3.376 1.00 92.19 115 THR A O 1
ATOM 887 N N . LEU A 1 116 ? 7.150 2.551 -5.140 1.00 91.50 116 LEU A N 1
ATOM 888 C CA . LEU A 1 116 ? 7.021 1.290 -4.401 1.00 91.50 116 LEU A CA 1
ATOM 889 C C . LEU A 1 116 ? 8.078 1.186 -3.292 1.00 91.50 116 LEU A C 1
ATOM 891 O O . LEU A 1 116 ? 9.274 1.324 -3.553 1.00 91.50 116 LEU A O 1
ATOM 895 N N . ALA A 1 117 ? 7.638 0.890 -2.072 1.00 93.00 117 ALA A N 1
ATOM 896 C CA . ALA A 1 117 ? 8.523 0.625 -0.945 1.00 93.00 117 ALA A CA 1
ATOM 897 C C . ALA A 1 117 ? 8.908 -0.863 -0.884 1.00 93.00 117 ALA A C 1
ATOM 899 O O . ALA A 1 117 ? 8.083 -1.748 -1.123 1.00 93.00 117 ALA A O 1
ATOM 900 N N . GLN A 1 118 ? 10.167 -1.149 -0.534 1.00 91.06 118 GLN A N 1
ATOM 901 C CA . GLN A 1 118 ? 10.713 -2.513 -0.548 1.00 91.06 118 GLN A CA 1
ATOM 902 C C . GLN A 1 118 ? 9.979 -3.471 0.407 1.00 91.06 118 GLN A C 1
ATOM 904 O O . GLN A 1 118 ? 9.845 -4.652 0.099 1.00 91.06 118 GLN A O 1
ATOM 909 N N . GLU A 1 119 ? 9.476 -2.961 1.533 1.00 92.12 119 GLU A N 1
ATOM 910 C CA . GLU A 1 119 ? 8.720 -3.727 2.531 1.00 92.12 119 GLU A CA 1
ATOM 911 C C . GLU A 1 119 ? 7.390 -4.257 1.974 1.00 92.12 119 GLU A C 1
ATOM 913 O O . GLU A 1 119 ? 7.042 -5.418 2.184 1.00 92.12 119 GLU A O 1
ATOM 918 N N . GLY A 1 120 ? 6.654 -3.420 1.237 1.00 90.25 120 GLY A N 1
ATOM 919 C CA . GLY A 1 120 ? 5.349 -3.755 0.671 1.00 90.25 120 GLY A CA 1
ATOM 920 C C . GLY A 1 120 ? 5.406 -4.549 -0.632 1.00 90.25 120 GLY A C 1
ATOM 921 O O . GLY A 1 120 ? 4.419 -5.203 -0.970 1.00 90.25 120 GLY A O 1
ATOM 922 N N . LEU A 1 121 ? 6.538 -4.547 -1.349 1.00 90.00 121 LEU A N 1
ATOM 923 C CA . LEU A 1 121 ? 6.700 -5.253 -2.630 1.00 90.00 121 LEU A CA 1
ATOM 924 C C . LEU A 1 121 ? 6.215 -6.721 -2.615 1.00 90.00 121 LEU A C 1
ATOM 926 O O . LEU A 1 121 ? 5.468 -7.077 -3.528 1.00 90.00 121 LEU A O 1
ATOM 930 N N . PRO A 1 122 ? 6.554 -7.577 -1.625 1.00 90.19 122 PRO A N 1
ATOM 931 C CA . PRO A 1 122 ? 6.087 -8.966 -1.600 1.00 90.19 122 PRO A CA 1
ATOM 932 C C . PRO A 1 122 ? 4.565 -9.082 -1.434 1.00 90.19 122 PRO A C 1
ATOM 934 O O . PRO A 1 122 ? 3.933 -9.925 -2.067 1.00 90.19 122 PRO A O 1
ATOM 937 N N . ALA A 1 123 ? 3.963 -8.210 -0.621 1.00 90.62 123 ALA A N 1
ATOM 938 C CA . ALA A 1 123 ? 2.524 -8.207 -0.378 1.00 90.62 123 ALA A CA 1
ATOM 939 C C . ALA A 1 123 ? 1.743 -7.662 -1.588 1.00 90.62 123 ALA A C 1
ATOM 941 O O . ALA A 1 123 ? 0.748 -8.256 -1.995 1.00 90.62 123 ALA A O 1
ATOM 942 N N . LEU A 1 124 ? 2.228 -6.590 -2.223 1.00 90.38 124 LEU A N 1
ATOM 943 C CA . LEU A 1 124 ? 1.668 -6.054 -3.470 1.00 90.38 124 LEU A CA 1
ATOM 944 C C . LEU A 1 124 ? 1.811 -7.040 -4.642 1.00 90.38 124 LEU A C 1
ATOM 946 O O . LEU A 1 124 ? 0.922 -7.133 -5.487 1.00 90.38 124 LEU A O 1
ATOM 950 N N . HIS A 1 125 ? 2.905 -7.808 -4.688 1.00 87.38 125 HIS A N 1
ATOM 951 C CA . HIS A 1 125 ? 3.100 -8.873 -5.676 1.00 87.38 125 HIS A CA 1
ATOM 952 C C . HIS A 1 125 ? 2.098 -10.018 -5.491 1.00 87.38 125 HIS A C 1
ATOM 954 O O . HIS A 1 125 ? 1.462 -10.417 -6.469 1.00 87.38 125 HIS A O 1
ATOM 960 N N . ALA A 1 126 ? 1.885 -10.476 -4.253 1.00 87.44 126 ALA A N 1
ATOM 961 C CA . ALA A 1 126 ? 0.856 -11.466 -3.924 1.00 87.44 126 ALA A CA 1
ATOM 962 C C . ALA A 1 126 ? -0.572 -10.963 -4.220 1.00 87.44 126 ALA A C 1
ATOM 964 O O . ALA A 1 126 ? -1.428 -11.746 -4.622 1.00 87.44 126 ALA A O 1
ATOM 965 N N . LEU A 1 127 ? -0.812 -9.653 -4.089 1.00 86.50 127 LEU A N 1
ATOM 966 C CA . LEU A 1 127 ? -2.072 -8.977 -4.428 1.00 86.50 127 LEU A CA 1
ATOM 967 C C . LEU A 1 127 ? -2.164 -8.535 -5.906 1.00 86.50 127 LEU A C 1
ATOM 969 O O . LEU A 1 127 ? -3.026 -7.737 -6.267 1.00 86.50 127 LEU A O 1
ATOM 973 N N . GLY A 1 128 ? -1.311 -9.076 -6.782 1.00 77.50 128 GLY A N 1
ATOM 974 C CA . GLY A 1 128 ? -1.526 -9.028 -8.230 1.00 77.50 128 GLY A CA 1
ATOM 975 C C . GLY A 1 128 ? -0.900 -7.855 -8.988 1.00 77.50 128 GLY A C 1
ATOM 976 O O . GLY A 1 128 ? -1.358 -7.578 -10.095 1.00 77.50 128 GLY A O 1
ATOM 977 N N . LEU A 1 129 ? 0.143 -7.197 -8.460 1.00 84.31 129 LEU A N 1
ATOM 978 C CA . LEU A 1 129 ? 0.937 -6.173 -9.170 1.00 84.31 129 LEU A CA 1
ATOM 979 C C . LEU A 1 129 ? 1.312 -6.617 -10.604 1.00 84.31 129 LEU A C 1
ATOM 981 O O . LEU A 1 129 ? 2.168 -7.491 -10.792 1.00 84.31 129 LEU A O 1
ATOM 985 N N . ARG A 1 130 ? 0.671 -6.025 -11.626 1.00 78.00 130 ARG A N 1
ATOM 986 C CA . ARG A 1 130 ? 0.747 -6.525 -13.015 1.00 78.00 130 ARG A CA 1
ATOM 987 C C . ARG A 1 130 ? 2.010 -6.096 -13.754 1.00 78.00 130 ARG A C 1
ATOM 989 O O . ARG A 1 130 ? 2.632 -6.936 -14.409 1.00 78.00 130 ARG A O 1
ATOM 996 N N . ARG A 1 131 ? 2.395 -4.814 -13.679 1.00 72.88 131 ARG A N 1
ATOM 997 C CA . ARG A 1 131 ? 3.535 -4.274 -14.445 1.00 72.88 131 ARG A CA 1
ATOM 998 C C . ARG A 1 131 ? 4.857 -4.712 -13.812 1.00 72.88 131 ARG A C 1
ATOM 1000 O O . ARG A 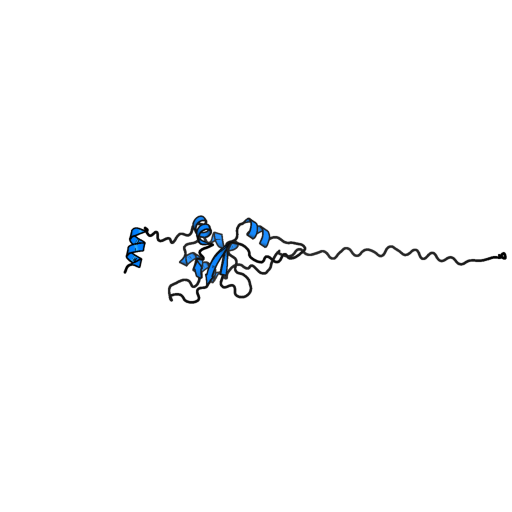1 131 ? 5.277 -4.185 -12.788 1.00 72.88 131 ARG A O 1
ATOM 1007 N N . ARG A 1 132 ? 5.499 -5.712 -14.422 1.00 69.81 132 ARG A N 1
ATOM 1008 C CA . ARG A 1 132 ? 6.717 -6.364 -13.920 1.00 69.81 132 ARG A CA 1
ATOM 1009 C C . ARG A 1 132 ? 7.729 -6.518 -15.053 1.00 69.81 132 ARG A C 1
ATOM 1011 O O . ARG A 1 132 ? 7.372 -7.003 -16.121 1.00 69.81 132 ARG A O 1
ATOM 1018 N N . ILE A 1 133 ? 8.984 -6.152 -14.798 1.00 73.62 133 ILE A N 1
ATOM 1019 C CA . ILE A 1 133 ? 10.121 -6.425 -15.686 1.00 73.62 133 ILE A CA 1
ATOM 1020 C C . ILE A 1 133 ? 11.038 -7.407 -14.957 1.00 73.62 133 ILE A C 1
ATOM 1022 O O . ILE A 1 133 ? 11.541 -7.109 -13.875 1.00 73.62 133 ILE A O 1
ATOM 1026 N N . SER A 1 134 ? 11.236 -8.591 -15.533 1.00 73.69 134 SER A N 1
ATOM 1027 C CA . SER A 1 134 ? 12.094 -9.637 -14.969 1.00 73.69 134 SER A CA 1
ATOM 1028 C C . SER A 1 134 ? 13.434 -9.663 -15.699 1.00 73.69 134 SER A C 1
ATOM 1030 O O . SER A 1 134 ? 13.494 -9.997 -16.878 1.00 73.69 134 SER A O 1
ATOM 1032 N N . LEU A 1 135 ? 14.517 -9.327 -14.994 1.00 81.19 135 LEU A N 1
ATOM 1033 C CA . LEU A 1 135 ? 15.879 -9.316 -15.533 1.00 81.19 135 LEU A CA 1
ATOM 1034 C C . LEU A 1 135 ? 16.702 -10.465 -14.943 1.00 81.19 135 LEU A C 1
ATOM 1036 O O . LEU A 1 135 ? 16.857 -10.583 -13.727 1.00 81.19 135 LEU A O 1
ATOM 1040 N N . GLY A 1 136 ? 17.266 -11.308 -15.809 1.00 84.31 136 GLY A N 1
ATOM 1041 C CA . GLY A 1 136 ? 18.207 -12.345 -15.389 1.00 84.31 136 GLY A CA 1
ATOM 1042 C C . GLY A 1 136 ? 19.517 -11.733 -14.882 1.00 84.31 136 GLY A C 1
ATOM 1043 O O . GLY A 1 136 ? 20.045 -10.805 -15.497 1.00 84.31 136 GLY A O 1
ATOM 1044 N N . ARG A 1 137 ? 20.089 -12.289 -13.801 1.00 87.06 137 ARG A N 1
ATOM 1045 C CA . ARG A 1 137 ? 21.373 -11.839 -13.216 1.00 87.06 137 ARG A CA 1
ATOM 1046 C C . ARG A 1 137 ? 22.499 -11.590 -14.246 1.00 87.06 137 ARG A C 1
ATOM 1048 O O . ARG A 1 137 ? 23.202 -10.599 -14.066 1.00 87.06 137 ARG A O 1
ATOM 1055 N N . PRO A 1 138 ? 22.697 -12.407 -15.305 1.00 92.50 138 PRO A N 1
ATOM 1056 C CA . PRO A 1 138 ? 23.725 -12.135 -16.315 1.00 92.50 138 PRO A CA 1
ATOM 1057 C C . PRO A 1 138 ? 23.467 -10.863 -17.136 1.00 92.50 138 PRO A C 1
ATOM 1059 O O . PRO A 1 138 ? 24.407 -10.130 -17.422 1.00 92.50 138 PRO A O 1
ATOM 1062 N N . LEU A 1 139 ? 22.206 -10.583 -17.486 1.00 87.94 139 LEU A N 1
ATOM 1063 C CA . LEU A 1 139 ? 21.824 -9.398 -18.258 1.00 87.94 139 LEU A CA 1
ATOM 1064 C C . LEU A 1 139 ? 21.888 -8.133 -17.396 1.00 87.94 139 LEU A C 1
ATOM 1066 O O . LEU A 1 139 ? 22.464 -7.138 -17.821 1.00 87.94 139 LEU A O 1
ATOM 1070 N N . LEU A 1 140 ? 21.396 -8.202 -16.153 1.00 88.38 140 LEU A N 1
ATOM 1071 C CA . LEU A 1 140 ? 21.515 -7.099 -15.195 1.00 88.38 140 LEU A CA 1
ATOM 1072 C C . LEU A 1 140 ? 22.983 -6.737 -14.915 1.00 88.38 140 LEU A C 1
ATOM 1074 O O . LEU A 1 140 ? 23.302 -5.563 -14.806 1.00 88.38 140 LEU A O 1
ATOM 1078 N N . ARG A 1 141 ? 23.887 -7.725 -14.836 1.00 91.94 141 ARG A N 1
ATOM 1079 C CA . ARG A 1 141 ? 25.327 -7.461 -14.677 1.00 91.94 141 ARG A CA 1
ATOM 1080 C C . ARG A 1 141 ? 25.936 -6.718 -15.866 1.00 91.94 141 ARG A C 1
ATOM 1082 O O . ARG A 1 141 ? 26.781 -5.871 -15.626 1.00 91.94 141 ARG A O 1
ATOM 1089 N N . ARG A 1 142 ? 25.509 -7.009 -17.103 1.00 90.25 142 ARG A N 1
ATOM 1090 C CA . ARG A 1 142 ? 25.972 -6.291 -18.306 1.00 90.25 142 ARG A CA 1
ATOM 1091 C C . ARG A 1 142 ? 25.496 -4.836 -18.310 1.00 90.25 142 ARG A C 1
ATOM 1093 O O . ARG A 1 142 ? 26.313 -3.940 -18.449 1.00 90.25 142 ARG A O 1
ATOM 1100 N N . LEU A 1 143 ? 24.209 -4.618 -18.028 1.00 88.56 143 LEU A N 1
ATOM 1101 C CA . LEU A 1 143 ? 23.580 -3.289 -17.930 1.00 88.56 143 LEU A CA 1
ATOM 1102 C C . LEU A 1 143 ? 24.081 -2.424 -16.753 1.00 88.56 143 LEU A C 1
ATOM 1104 O O . LEU A 1 143 ? 23.663 -1.280 -16.622 1.00 88.56 143 LEU A O 1
ATOM 1108 N N . LEU A 1 144 ? 24.914 -2.977 -15.865 1.00 88.44 144 LEU A N 1
ATOM 1109 C CA . LEU A 1 144 ? 25.567 -2.276 -14.750 1.00 88.44 144 LEU A CA 1
ATOM 1110 C C . LEU A 1 144 ? 27.102 -2.239 -14.903 1.00 88.44 144 LEU A C 1
ATOM 1112 O O . LEU A 1 144 ? 27.804 -1.901 -13.951 1.00 88.44 144 LEU A O 1
ATOM 1116 N N . SER A 1 145 ? 27.619 -2.641 -16.068 1.00 87.81 145 SER A N 1
ATOM 1117 C CA . SER A 1 145 ? 29.044 -2.586 -16.436 1.00 87.81 145 SER A CA 1
ATOM 1118 C C . SER A 1 145 ? 29.315 -1.725 -17.678 1.00 87.81 145 SER A C 1
ATOM 1120 O O . SER A 1 145 ? 30.450 -1.690 -18.149 1.00 87.81 145 SER A O 1
ATOM 1122 N N . GLU A 1 146 ? 28.269 -1.079 -18.196 1.00 55.78 146 GLU A N 1
ATOM 1123 C CA . GLU A 1 146 ? 28.281 -0.022 -19.215 1.00 55.78 146 GLU A CA 1
ATOM 1124 C C . GLU A 1 146 ? 28.098 1.342 -18.524 1.00 55.78 146 GLU A C 1
ATOM 1126 O O . GLU A 1 146 ? 28.767 2.302 -18.963 1.00 55.78 146 GLU A O 1
#

pLDDT: mean 77.68, std 16.95, range [36.91, 93.75]